Protein AF-A0A834DQW5-F1 (afdb_monomer)

Foldseek 3Di:
DVVLVCVVVVLVVVCVVVVDLLQLDAAEAEPPVVVVPDPDDPVNSCVVCVVSVHYYYYAYPVVRRCVVVVVVSSVVSVVVVVVVVVVVVVVVVVVVVVVVVVVVVVPDD

pLDDT: mean 84.8, std 9.53, range [52.12, 94.5]

Sequence (109 aa):
MESFAATADFREQILRVKEDENVPFLLVGNKSDLEDKRQVSVEEAKTRADQWNVNYVETSAKTRANVDKVFFDLMREIRARKMEDSKEKNGKKKRKSLAKRIRERCCIL

Solvent-accessible surface area (backbone atoms only — not comparable to full-atom values): 6415 Å² total; per-residue (Å²): 98,68,74,66,59,50,50,56,58,54,49,52,55,50,34,68,75,63,76,40,95,82,60,76,58,72,47,69,47,71,52,60,82,44,61,95,71,61,75,70,55,70,67,60,54,42,52,52,18,58,77,65,74,33,56,65,46,66,20,16,85,88,78,52,40,51,49,67,53,54,55,52,53,49,51,50,44,48,50,54,51,57,51,50,60,50,51,52,55,50,53,54,51,52,52,52,53,52,56,49,56,52,58,71,62,71,74,81,126

Secondary structure (DSSP, 8-state):
-HHHHHHHHHHHHHHHHHT-TT---EEEEE-TT-GGG--S-HHHHHHHHHHTT-EEEEEBTTTTBTHHHHHHHHHHHHHHHHHHHHHHHHHHHHHHHHHHHHHHHTT--

Radius of gyration: 21.9 Å; Cα contacts (8 Å, |Δi|>4): 69; chains: 1; bounding box: 41×25×71 Å

Structure (mmCIF, N/CA/C/O backbone):
data_AF-A0A834DQW5-F1
#
_entry.id   AF-A0A834DQW5-F1
#
loop_
_atom_site.group_PDB
_atom_site.id
_atom_site.type_symbol
_atom_site.label_atom_id
_atom_site.label_alt_id
_atom_site.label_comp_id
_atom_site.label_asym_id
_atom_site.label_entity_id
_atom_site.label_seq_id
_atom_site.pdbx_PDB_ins_code
_atom_site.Cartn_x
_atom_site.Cartn_y
_atom_site.Cartn_z
_atom_site.occupancy
_atom_site.B_iso_or_equiv
_atom_site.auth_seq_id
_atom_site.auth_comp_id
_atom_site.auth_asym_id
_atom_site.auth_atom_id
_atom_site.pdbx_PDB_model_num
ATOM 1 N N . MET A 1 1 ? 2.236 7.667 16.536 1.00 63.53 1 MET A N 1
ATOM 2 C CA . MET A 1 1 ? 2.816 8.255 15.303 1.00 63.53 1 MET A CA 1
ATOM 3 C C . MET A 1 1 ? 4.142 7.591 14.914 1.00 63.53 1 MET A C 1
ATOM 5 O O . MET A 1 1 ? 4.386 7.403 13.728 1.00 63.53 1 MET A O 1
ATOM 9 N N . GLU A 1 2 ? 4.965 7.175 15.886 1.00 81.94 2 GLU A N 1
ATOM 10 C CA . GLU A 1 2 ? 6.294 6.569 15.667 1.00 81.94 2 GLU A CA 1
ATOM 11 C C . GLU A 1 2 ? 6.309 5.405 14.664 1.00 81.94 2 GLU A C 1
ATOM 13 O O . GLU A 1 2 ? 7.158 5.371 13.778 1.00 81.94 2 GLU A O 1
ATOM 18 N N . SER A 1 3 ? 5.331 4.494 14.723 1.00 86.25 3 SER A N 1
ATOM 19 C CA . SER A 1 3 ? 5.259 3.359 13.791 1.00 86.25 3 SER A CA 1
ATOM 20 C C . SER A 1 3 ? 5.043 3.776 12.337 1.00 86.25 3 SER A C 1
ATOM 22 O O . SER A 1 3 ? 5.538 3.112 11.432 1.00 86.25 3 SER A O 1
ATOM 24 N N . PHE A 1 4 ? 4.312 4.867 12.097 1.00 88.75 4 PHE A N 1
ATOM 25 C CA . PHE A 1 4 ? 4.095 5.388 10.752 1.00 88.75 4 PHE A CA 1
ATOM 26 C C . PHE A 1 4 ? 5.347 6.098 10.237 1.00 88.75 4 PHE A C 1
ATOM 28 O O . PHE A 1 4 ? 5.705 5.908 9.081 1.00 88.75 4 PHE A O 1
ATOM 35 N N . ALA A 1 5 ? 6.063 6.848 11.079 1.00 89.19 5 ALA A N 1
ATOM 36 C CA . ALA A 1 5 ? 7.355 7.435 10.712 1.00 89.19 5 ALA A CA 1
ATOM 37 C C . ALA A 1 5 ? 8.388 6.357 10.332 1.00 89.19 5 ALA A C 1
ATOM 39 O O . ALA A 1 5 ? 8.983 6.448 9.261 1.00 89.19 5 ALA A O 1
ATOM 40 N N . ALA A 1 6 ? 8.479 5.279 11.117 1.00 91.19 6 ALA A N 1
ATOM 41 C CA . ALA A 1 6 ? 9.399 4.166 10.870 1.00 91.19 6 ALA A CA 1
ATOM 42 C C . ALA A 1 6 ? 9.189 3.456 9.516 1.00 91.19 6 ALA A C 1
ATOM 44 O O . ALA A 1 6 ? 10.099 2.807 9.004 1.00 91.19 6 ALA A O 1
ATOM 45 N N . THR A 1 7 ? 8.005 3.571 8.891 1.00 91.62 7 THR A N 1
ATOM 46 C CA . THR A 1 7 ? 7.774 2.988 7.552 1.00 91.62 7 THR A CA 1
ATOM 47 C C . THR A 1 7 ? 8.698 3.567 6.479 1.00 91.62 7 THR A C 1
ATOM 49 O O . THR A 1 7 ? 9.015 2.861 5.521 1.00 91.62 7 THR A O 1
ATOM 52 N N . ALA A 1 8 ? 9.159 4.811 6.644 1.00 90.12 8 ALA A N 1
ATOM 53 C CA . ALA A 1 8 ? 10.120 5.429 5.736 1.00 90.12 8 ALA A CA 1
ATOM 54 C C . ALA A 1 8 ? 11.492 4.742 5.818 1.00 90.12 8 ALA A C 1
ATOM 56 O O . ALA A 1 8 ? 12.052 4.386 4.782 1.00 90.12 8 ALA A O 1
ATOM 57 N N . ASP A 1 9 ? 11.972 4.461 7.033 1.00 91.81 9 ASP A N 1
ATOM 58 C CA . ASP A 1 9 ? 13.244 3.765 7.256 1.00 91.81 9 ASP A CA 1
ATOM 59 C C . ASP A 1 9 ? 13.210 2.347 6.672 1.00 91.81 9 ASP A C 1
ATOM 61 O O . ASP A 1 9 ? 14.130 1.924 5.970 1.00 91.81 9 ASP A O 1
ATOM 65 N N . PHE A 1 10 ? 12.105 1.619 6.887 1.00 90.88 10 PHE A N 1
ATOM 66 C CA . PHE A 1 10 ? 11.929 0.287 6.302 1.00 90.88 10 PHE A CA 1
ATOM 67 C C . PHE A 1 10 ? 11.939 0.324 4.772 1.00 90.88 10 PHE A C 1
ATOM 69 O O . PHE A 1 10 ? 12.555 -0.535 4.138 1.00 90.88 10 PHE A O 1
ATOM 76 N N . ARG A 1 11 ? 11.273 1.314 4.165 1.00 88.38 11 ARG A N 1
ATOM 77 C CA . ARG A 1 11 ? 11.282 1.495 2.710 1.00 88.38 11 ARG A CA 1
ATOM 78 C C . ARG A 1 11 ? 12.704 1.735 2.209 1.00 88.38 11 ARG A C 1
ATOM 80 O O . ARG A 1 11 ? 13.122 1.055 1.278 1.00 88.38 11 ARG A O 1
ATOM 87 N N . GLU A 1 12 ? 13.449 2.648 2.827 1.00 88.81 12 GLU A N 1
ATOM 88 C CA . GLU A 1 12 ? 14.822 2.959 2.419 1.00 88.81 12 GLU A CA 1
ATOM 89 C C . GLU A 1 12 ? 15.731 1.725 2.494 1.00 88.81 12 GLU A C 1
ATOM 91 O O . GLU A 1 12 ? 16.441 1.410 1.537 1.00 88.81 12 GLU A O 1
ATOM 96 N N . GLN A 1 13 ? 15.646 0.957 3.584 1.00 89.00 13 GLN A N 1
ATOM 97 C CA . GLN A 1 13 ? 16.397 -0.289 3.735 1.00 89.00 13 GLN A CA 1
ATOM 98 C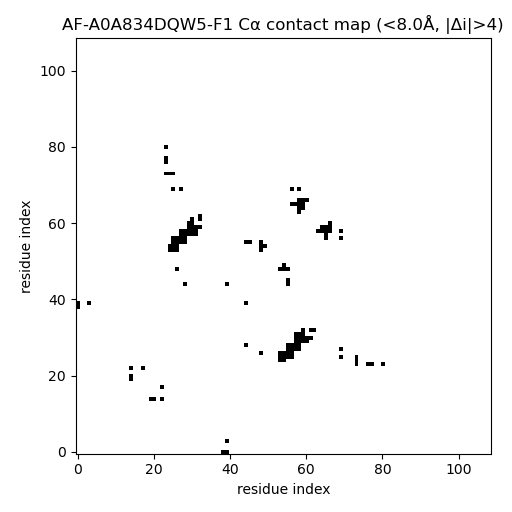 C . GLN A 1 13 ? 16.061 -1.310 2.641 1.00 89.00 13 GLN A C 1
ATOM 100 O O . GLN A 1 13 ? 16.965 -1.932 2.079 1.00 89.00 13 GLN A O 1
ATOM 105 N N . ILE A 1 14 ? 14.778 -1.475 2.309 1.00 89.12 14 ILE A N 1
ATOM 106 C CA . ILE A 1 14 ? 14.340 -2.406 1.261 1.00 89.12 14 ILE A CA 1
ATOM 107 C C . ILE A 1 14 ? 14.868 -1.968 -0.106 1.00 89.12 14 ILE A C 1
ATOM 109 O O . ILE A 1 14 ? 15.416 -2.799 -0.833 1.00 89.12 14 ILE A O 1
ATOM 113 N N . LEU A 1 15 ? 14.735 -0.683 -0.445 1.00 87.25 15 LEU A N 1
ATOM 114 C CA . LEU A 1 15 ? 15.207 -0.128 -1.715 1.00 87.25 15 LEU A CA 1
ATOM 115 C C . LEU A 1 15 ? 16.725 -0.270 -1.858 1.00 87.25 15 LEU A C 1
ATOM 117 O O . LEU A 1 15 ? 17.209 -0.704 -2.903 1.00 87.25 15 LEU A O 1
ATOM 121 N N . ARG A 1 16 ? 17.472 -0.003 -0.780 1.00 86.94 16 ARG A N 1
ATOM 122 C CA . ARG A 1 16 ? 18.933 -0.136 -0.748 1.00 86.94 16 ARG A CA 1
ATOM 123 C C . ARG A 1 16 ? 19.403 -1.567 -1.002 1.00 86.94 16 ARG A C 1
ATOM 125 O O . ARG A 1 16 ? 20.403 -1.762 -1.678 1.00 86.94 16 ARG A O 1
ATOM 132 N N . VAL A 1 17 ? 18.703 -2.563 -0.456 1.00 89.06 17 VAL A N 1
ATOM 133 C CA . VAL A 1 17 ? 19.067 -3.983 -0.619 1.00 89.06 17 VAL A CA 1
ATOM 134 C C . VAL A 1 17 ? 18.622 -4.536 -1.974 1.00 89.06 17 VAL A C 1
ATOM 136 O O . VAL A 1 17 ? 19.288 -5.403 -2.534 1.00 89.06 17 VAL A O 1
ATOM 139 N N . LYS A 1 18 ? 17.478 -4.081 -2.491 1.00 82.25 18 LYS A N 1
ATOM 140 C CA . LYS A 1 18 ? 16.931 -4.543 -3.774 1.00 82.25 18 LYS A CA 1
ATOM 141 C C . LYS A 1 18 ? 17.571 -3.871 -4.988 1.00 82.25 18 LYS A C 1
ATOM 143 O O . LYS A 1 18 ? 17.415 -4.420 -6.075 1.00 82.25 18 LYS A O 1
ATOM 148 N N . GLU A 1 19 ? 18.236 -2.728 -4.800 1.00 79.81 19 GLU A N 1
ATOM 149 C CA . GLU A 1 19 ? 18.802 -1.883 -5.866 1.00 79.81 19 GLU A CA 1
ATOM 150 C C . GLU A 1 19 ? 17.773 -1.556 -6.965 1.00 79.81 19 GLU A C 1
ATOM 152 O O . GLU A 1 19 ? 18.092 -1.467 -8.149 1.00 79.81 19 GLU A O 1
ATOM 157 N N . ASP A 1 20 ? 16.504 -1.425 -6.574 1.00 76.88 20 ASP A N 1
ATOM 158 C CA . ASP A 1 20 ? 15.384 -1.255 -7.491 1.00 76.88 20 ASP A CA 1
ATOM 159 C C . ASP A 1 20 ? 14.297 -0.403 -6.838 1.00 76.88 20 ASP A C 1
ATOM 161 O O . ASP A 1 20 ? 13.838 -0.713 -5.740 1.00 76.88 20 ASP A O 1
ATOM 165 N N . GLU A 1 21 ? 13.878 0.660 -7.521 1.00 71.06 21 GLU A N 1
ATOM 166 C CA . GLU A 1 21 ? 12.859 1.595 -7.035 1.00 71.06 21 GLU A CA 1
ATOM 167 C C . GLU A 1 21 ? 11.418 1.087 -7.220 1.00 71.06 21 GLU A C 1
ATOM 169 O O . GLU A 1 21 ? 10.503 1.565 -6.556 1.00 71.06 21 GLU A O 1
ATOM 174 N N . ASN A 1 22 ? 11.209 0.065 -8.057 1.00 74.00 22 ASN A N 1
ATOM 175 C CA . ASN A 1 22 ? 9.910 -0.533 -8.385 1.00 74.00 22 ASN A CA 1
ATOM 176 C C . ASN A 1 22 ? 9.684 -1.874 -7.672 1.00 74.00 22 ASN A C 1
ATOM 178 O O . ASN A 1 22 ? 9.140 -2.832 -8.241 1.00 74.00 22 ASN A O 1
ATOM 182 N N . VAL A 1 23 ? 10.153 -2.013 -6.431 1.00 84.19 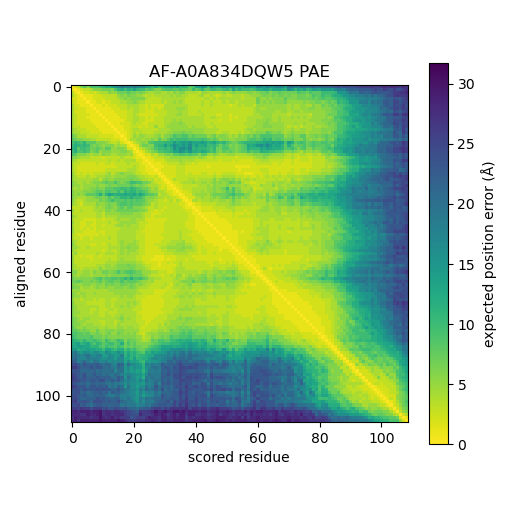23 VAL A N 1
ATOM 183 C CA . VAL A 1 23 ? 9.844 -3.188 -5.599 1.00 84.19 23 VAL A CA 1
ATOM 184 C C . VAL A 1 23 ? 8.339 -3.239 -5.340 1.00 84.19 23 VAL A C 1
ATOM 186 O O . VAL A 1 23 ? 7.794 -2.228 -4.908 1.00 84.19 23 VAL A O 1
ATOM 189 N N . PRO A 1 24 ? 7.672 -4.394 -5.560 1.00 86.69 24 PRO A N 1
ATOM 190 C CA . PRO A 1 24 ? 6.276 -4.558 -5.183 1.00 86.69 24 PRO A CA 1
ATOM 191 C C . PRO A 1 24 ? 6.106 -4.225 -3.704 1.00 86.69 24 PRO A C 1
ATOM 193 O O . PRO A 1 24 ? 6.698 -4.894 -2.847 1.00 86.69 24 PRO A O 1
ATOM 196 N N . PHE A 1 25 ? 5.363 -3.167 -3.415 1.00 90.56 25 PHE A N 1
ATOM 197 C CA . PHE A 1 25 ? 5.308 -2.563 -2.093 1.00 90.56 25 PHE A CA 1
ATOM 198 C C . PHE A 1 25 ? 3.901 -2.040 -1.840 1.00 90.56 25 PHE A C 1
ATOM 200 O O . PHE A 1 25 ? 3.300 -1.373 -2.676 1.00 90.56 25 PHE A O 1
ATOM 207 N N . LEU A 1 26 ? 3.380 -2.335 -0.653 1.00 92.19 26 LEU A N 1
ATOM 208 C CA . LEU A 1 26 ? 2.032 -1.964 -0.251 1.00 92.19 26 LEU A CA 1
ATOM 209 C C . LEU A 1 26 ? 2.081 -1.344 1.141 1.00 92.19 26 LEU A C 1
ATOM 211 O O . LEU A 1 26 ? 2.586 -1.966 2.077 1.00 92.19 26 LEU A O 1
ATOM 215 N N . LEU A 1 27 ? 1.542 -0.134 1.288 1.00 93.38 27 LEU A N 1
ATOM 216 C CA . LEU A 1 27 ? 1.436 0.502 2.594 1.00 93.38 27 LEU A CA 1
ATOM 217 C C . LEU A 1 27 ? 0.154 0.025 3.279 1.00 93.38 27 LEU A C 1
ATOM 219 O O . LEU A 1 27 ? -0.947 0.227 2.771 1.00 93.38 27 LEU A O 1
ATOM 223 N N . VAL A 1 28 ? 0.288 -0.609 4.442 1.00 94.31 28 VAL A N 1
ATOM 224 C CA . VAL A 1 28 ? -0.853 -1.195 5.154 1.00 94.31 28 VAL A CA 1
ATOM 225 C C . VAL A 1 28 ? -1.066 -0.507 6.498 1.00 94.31 28 VAL A C 1
ATOM 227 O O . VAL A 1 28 ? -0.225 -0.588 7.393 1.00 94.31 28 VAL A O 1
ATOM 230 N N . GLY A 1 29 ? -2.218 0.144 6.657 1.00 92.69 29 GLY A N 1
ATOM 231 C CA . GLY A 1 29 ? -2.679 0.684 7.934 1.00 92.69 29 GLY A CA 1
ATOM 232 C C . GLY A 1 29 ? -3.385 -0.397 8.745 1.00 92.69 29 GLY A C 1
ATOM 233 O O . GLY A 1 29 ? -4.569 -0.637 8.543 1.00 92.69 29 GLY A O 1
ATOM 234 N N . ASN A 1 30 ? -2.672 -1.096 9.627 1.00 91.75 30 ASN A N 1
ATOM 235 C CA . ASN A 1 30 ? -3.282 -2.131 10.470 1.00 91.75 30 ASN A CA 1
ATOM 236 C C . ASN A 1 30 ? -4.045 -1.523 11.667 1.00 91.75 30 ASN A C 1
ATOM 238 O O . ASN A 1 30 ? -3.723 -0.425 12.117 1.00 91.75 30 ASN A O 1
ATOM 242 N N . LYS A 1 31 ? -4.970 -2.302 12.244 1.00 89.62 31 LYS A N 1
ATOM 243 C CA . LYS A 1 31 ? -5.849 -1.953 13.378 1.00 89.62 31 LYS A CA 1
ATOM 244 C C . LYS A 1 31 ? -6.917 -0.914 13.035 1.00 89.62 31 LYS A C 1
ATOM 246 O O . LYS A 1 31 ? -7.240 -0.064 13.863 1.00 89.62 31 LYS A O 1
ATOM 251 N N . SER A 1 32 ? -7.499 -1.003 11.840 1.00 88.62 32 SER A N 1
ATOM 252 C CA . SER A 1 32 ? -8.609 -0.130 11.432 1.00 88.62 32 SER A CA 1
ATOM 253 C C . SER A 1 32 ? -9.856 -0.255 12.324 1.00 88.62 32 SER A C 1
ATOM 255 O O . SER A 1 32 ? -10.737 0.587 12.262 1.00 88.62 32 SER A O 1
ATOM 257 N N . ASP A 1 33 ? -9.939 -1.289 13.169 1.00 89.12 33 ASP A N 1
ATOM 258 C CA . ASP A 1 33 ? -10.986 -1.454 14.184 1.00 89.12 33 ASP A CA 1
ATOM 259 C C . ASP A 1 33 ? -10.870 -0.480 15.369 1.00 89.12 33 ASP A C 1
ATOM 261 O O . ASP A 1 33 ? -11.827 -0.330 16.122 1.00 89.12 33 ASP A O 1
ATOM 265 N N . LEU A 1 34 ? -9.718 0.172 15.553 1.00 89.44 34 LEU A N 1
ATOM 266 C CA . LEU A 1 34 ? -9.470 1.129 16.634 1.00 89.44 34 LEU A CA 1
ATOM 267 C C . LEU A 1 34 ? -9.546 2.574 16.131 1.00 89.44 34 LEU A C 1
ATOM 269 O O . LEU A 1 34 ? -8.616 3.358 16.335 1.00 89.44 34 LEU A O 1
ATOM 273 N N . GLU A 1 35 ? -10.650 2.928 15.480 1.00 85.00 35 GLU A N 1
ATOM 274 C CA . GLU A 1 35 ? -10.843 4.270 14.923 1.00 85.00 35 GLU A CA 1
ATOM 275 C C . GLU A 1 35 ? -10.826 5.359 16.007 1.00 85.00 35 GLU A C 1
ATOM 277 O O . GLU A 1 35 ? -10.182 6.391 15.830 1.00 85.00 35 GLU A O 1
ATOM 282 N N . ASP A 1 36 ? -11.380 5.079 17.189 1.00 86.25 36 ASP A N 1
ATOM 283 C CA . ASP A 1 36 ? -11.366 6.001 18.336 1.00 86.25 36 ASP A CA 1
ATOM 284 C C . ASP A 1 36 ? -9.953 6.311 18.861 1.00 86.25 36 ASP A C 1
ATOM 286 O O . ASP A 1 36 ? -9.739 7.293 19.569 1.00 86.25 36 ASP A O 1
ATOM 290 N N . LYS A 1 37 ? -8.966 5.460 18.544 1.00 88.81 37 LYS A N 1
ATOM 291 C CA . LYS A 1 37 ? -7.553 5.627 18.9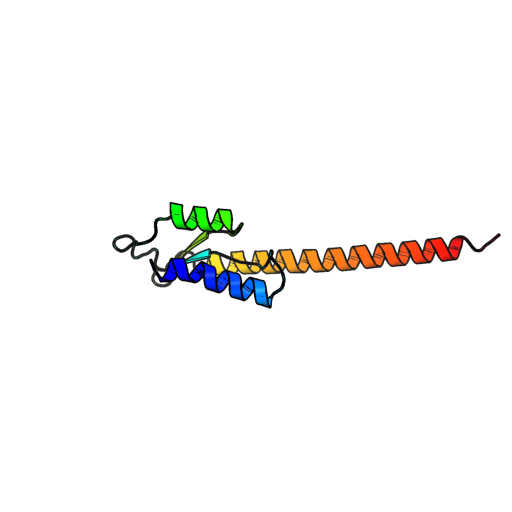34 1.00 88.81 37 LYS A CA 1
ATOM 292 C C . LYS A 1 37 ? -6.661 5.949 17.736 1.00 88.81 37 LYS A C 1
ATOM 294 O O . LYS A 1 37 ? -5.437 5.792 17.819 1.00 88.81 37 LYS A O 1
ATOM 299 N N . ARG A 1 38 ? -7.252 6.370 16.617 1.00 89.06 38 ARG A N 1
ATOM 300 C CA . ARG A 1 38 ? -6.530 6.713 15.394 1.00 89.06 38 ARG A CA 1
ATOM 301 C C . ARG A 1 38 ? -5.575 7.877 15.668 1.00 89.06 38 ARG A C 1
ATOM 303 O O . ARG A 1 38 ? -5.986 8.969 16.036 1.00 89.06 38 ARG A O 1
ATOM 310 N N . GLN A 1 39 ? -4.282 7.630 15.464 1.00 89.31 39 GLN A N 1
ATOM 311 C CA . GLN A 1 39 ? -3.231 8.655 15.555 1.00 89.31 39 GLN A CA 1
ATOM 312 C C . GLN A 1 39 ? -2.715 9.115 14.189 1.00 89.31 39 GLN A C 1
ATOM 314 O O . GLN A 1 39 ? -1.900 10.027 14.124 1.00 89.31 39 GLN A O 1
ATOM 319 N N . VAL A 1 40 ? -3.124 8.439 13.114 1.00 89.06 40 VAL A N 1
ATOM 320 C CA . VAL A 1 40 ? -2.704 8.739 11.744 1.00 89.06 40 VAL A CA 1
ATOM 321 C C . VAL A 1 40 ? -3.957 8.834 10.892 1.00 89.06 40 VAL A C 1
ATOM 323 O O . VAL A 1 40 ? -4.734 7.877 10.799 1.00 89.06 40 VAL A O 1
ATOM 326 N N . SER A 1 41 ? -4.163 10.004 10.300 1.00 90.88 41 SER A N 1
ATOM 327 C CA . SER A 1 41 ? -5.285 10.254 9.404 1.00 90.88 41 SER A CA 1
ATOM 328 C C . SER A 1 41 ? -5.119 9.461 8.111 1.00 90.88 41 SER A C 1
ATOM 330 O O . SER A 1 41 ? -4.008 9.305 7.599 1.00 90.88 41 SER A O 1
ATOM 332 N N . VAL A 1 42 ? -6.237 8.999 7.550 1.00 90.88 42 VAL A N 1
ATOM 333 C CA . VAL A 1 42 ? -6.254 8.289 6.260 1.00 90.88 42 VAL A CA 1
ATOM 334 C C . VAL A 1 42 ? -5.618 9.145 5.165 1.00 90.88 42 VAL A C 1
ATOM 336 O O . VAL A 1 42 ? -4.868 8.637 4.340 1.00 90.88 42 VAL A O 1
ATOM 339 N N . GLU A 1 43 ? -5.872 10.454 5.187 1.00 92.25 43 GLU A N 1
ATOM 340 C CA . GLU A 1 43 ? -5.331 11.416 4.224 1.00 92.25 43 GLU A CA 1
ATOM 341 C C . GLU A 1 43 ? -3.801 11.493 4.267 1.00 92.25 43 GLU A C 1
ATOM 343 O O . GLU A 1 43 ? -3.158 11.486 3.219 1.00 92.25 43 GLU A O 1
ATOM 348 N N . GLU A 1 44 ? -3.204 11.500 5.463 1.00 92.12 44 GLU A N 1
ATOM 349 C CA . GLU A 1 44 ? -1.747 11.528 5.637 1.00 92.12 44 GLU A CA 1
ATOM 350 C C . GLU A 1 44 ? -1.116 10.225 5.129 1.00 92.12 44 GLU A C 1
ATOM 352 O O . GLU A 1 44 ? -0.137 10.242 4.377 1.00 92.12 44 GLU A O 1
ATOM 357 N N . ALA A 1 45 ? -1.718 9.086 5.482 1.00 91.44 45 ALA A N 1
ATOM 358 C CA . ALA A 1 45 ? -1.263 7.778 5.027 1.00 91.44 45 ALA A CA 1
ATOM 359 C C . ALA A 1 45 ? -1.378 7.618 3.506 1.00 91.44 45 ALA A C 1
ATOM 361 O O . ALA A 1 45 ? -0.454 7.111 2.866 1.00 91.44 45 ALA A O 1
ATOM 362 N N . LYS A 1 46 ? -2.478 8.099 2.922 1.00 92.81 46 LYS A N 1
ATOM 363 C CA . LYS A 1 46 ? -2.715 8.070 1.480 1.00 92.81 46 LYS A CA 1
ATOM 364 C C . LYS A 1 46 ? -1.754 8.990 0.734 1.00 92.81 46 LYS A C 1
ATOM 366 O O . LYS A 1 46 ? -1.100 8.532 -0.191 1.00 92.81 46 LYS A O 1
ATOM 371 N N . THR A 1 47 ? -1.568 10.221 1.210 1.00 94.31 47 THR A N 1
ATOM 372 C CA . THR A 1 47 ? -0.595 11.166 0.639 1.00 94.31 47 THR A CA 1
ATOM 373 C C . THR A 1 47 ? 0.809 10.569 0.622 1.00 94.31 47 THR A C 1
ATOM 375 O O . THR A 1 47 ? 1.523 10.679 -0.372 1.00 94.31 47 THR A O 1
ATOM 378 N N . ARG A 1 48 ? 1.211 9.888 1.703 1.00 91.12 48 ARG A N 1
ATOM 379 C CA . ARG A 1 48 ? 2.503 9.198 1.748 1.00 91.12 48 ARG A CA 1
ATOM 380 C C . ARG A 1 48 ? 2.575 8.044 0.752 1.00 91.12 48 ARG A C 1
ATOM 382 O O . ARG A 1 48 ? 3.598 7.887 0.099 1.00 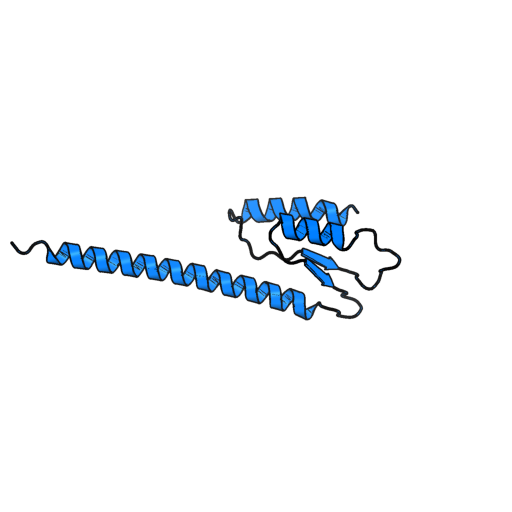91.12 48 ARG A O 1
ATOM 389 N N . ALA A 1 49 ? 1.513 7.256 0.618 1.00 92.56 49 ALA A N 1
ATOM 390 C CA . ALA A 1 49 ? 1.447 6.179 -0.364 1.00 92.56 49 ALA A CA 1
ATOM 391 C C . ALA A 1 49 ? 1.539 6.704 -1.809 1.00 92.56 49 ALA A C 1
ATOM 393 O O . ALA A 1 49 ? 2.289 6.148 -2.607 1.00 92.56 49 ALA A O 1
ATOM 394 N N . ASP A 1 50 ? 0.878 7.825 -2.107 1.00 92.25 50 ASP A N 1
ATOM 395 C CA . ASP A 1 50 ? 0.938 8.502 -3.406 1.00 92.25 50 ASP A CA 1
ATOM 396 C C . ASP A 1 50 ? 2.351 9.038 -3.705 1.00 92.25 50 ASP A C 1
ATOM 398 O O . ASP A 1 50 ? 2.884 8.791 -4.784 1.00 92.25 50 ASP A O 1
ATOM 402 N N . GLN A 1 51 ? 3.020 9.681 -2.734 1.00 91.25 51 GLN A N 1
ATOM 403 C CA . GLN A 1 51 ? 4.434 10.100 -2.860 1.00 91.25 51 GLN A CA 1
ATOM 404 C C . GLN A 1 51 ? 5.366 8.927 -3.171 1.00 91.25 51 GLN A C 1
ATOM 406 O O . GLN A 1 51 ? 6.406 9.062 -3.813 1.00 91.25 51 GLN A O 1
ATOM 411 N N . TRP A 1 52 ? 5.000 7.765 -2.657 1.00 89.25 52 TRP A N 1
ATOM 412 C CA . TRP A 1 52 ? 5.735 6.525 -2.769 1.00 89.25 52 TRP A CA 1
ATOM 413 C C . TRP A 1 52 ? 5.370 5.706 -3.998 1.00 89.25 52 TRP A C 1
ATOM 415 O O . TRP A 1 52 ? 6.069 4.724 -4.262 1.00 89.25 52 TRP A O 1
ATOM 425 N N . ASN A 1 53 ? 4.327 6.128 -4.717 1.00 89.56 53 ASN A N 1
ATOM 426 C CA . ASN A 1 53 ? 3.695 5.447 -5.835 1.00 89.56 53 ASN A CA 1
ATOM 427 C C . ASN A 1 53 ? 3.275 4.003 -5.498 1.00 89.56 53 ASN A C 1
ATOM 429 O O . ASN A 1 53 ? 3.457 3.083 -6.294 1.00 89.56 53 ASN A O 1
ATOM 433 N N . VAL A 1 54 ? 2.746 3.804 -4.288 1.00 91.25 54 VAL A N 1
ATOM 434 C CA . VAL A 1 54 ? 2.280 2.509 -3.767 1.00 91.25 54 VAL A CA 1
ATOM 435 C C . VAL A 1 54 ? 0.823 2.603 -3.339 1.00 91.25 54 VAL A C 1
ATOM 437 O O . VAL A 1 54 ? 0.332 3.667 -2.974 1.00 91.25 54 VAL A O 1
ATOM 440 N N . ASN A 1 55 ? 0.120 1.474 -3.326 1.00 91.50 55 ASN A N 1
ATOM 441 C CA . ASN A 1 55 ? -1.256 1.454 -2.840 1.00 91.50 55 ASN A CA 1
ATOM 442 C C . ASN A 1 55 ? -1.297 1.478 -1.300 1.00 91.50 55 ASN A C 1
ATOM 444 O O . ASN A 1 55 ? -0.476 0.842 -0.632 1.00 91.50 55 ASN A O 1
ATOM 448 N N . TYR A 1 56 ? -2.289 2.179 -0.743 1.00 94.00 56 TYR A N 1
ATOM 449 C CA . TYR A 1 56 ? -2.604 2.169 0.686 1.00 94.00 56 TYR A CA 1
ATOM 450 C C . TYR A 1 56 ? -3.856 1.340 0.967 1.00 94.00 56 TYR A C 1
ATOM 452 O O . TYR A 1 56 ? -4.872 1.497 0.288 1.00 94.00 56 TYR A O 1
ATOM 460 N N . VAL A 1 57 ? -3.802 0.470 1.977 1.00 93.75 57 VAL A N 1
ATOM 461 C CA . VAL A 1 57 ? -4.956 -0.328 2.411 1.00 93.75 57 VAL A CA 1
ATOM 462 C C . VAL A 1 57 ? -5.030 -0.373 3.931 1.00 93.75 57 VAL A C 1
ATOM 464 O O . VAL A 1 57 ? -4.062 -0.721 4.605 1.00 93.75 57 VAL A O 1
ATOM 467 N N . GLU A 1 58 ? -6.204 -0.085 4.478 1.00 93.50 58 GLU A N 1
ATOM 468 C CA . GLU A 1 58 ? -6.479 -0.286 5.897 1.00 93.50 58 GLU A CA 1
ATOM 469 C C . GLU A 1 58 ? -6.935 -1.716 6.161 1.00 93.50 58 GLU A C 1
ATOM 471 O O . GLU A 1 58 ? -7.790 -2.252 5.453 1.00 93.50 58 GLU A O 1
ATOM 476 N N . THR A 1 59 ? -6.357 -2.341 7.181 1.00 94.50 59 THR A N 1
ATOM 477 C CA . THR A 1 59 ? -6.651 -3.720 7.568 1.00 94.50 59 THR A CA 1
ATOM 478 C C . THR A 1 59 ? -6.942 -3.813 9.054 1.00 94.50 59 THR A C 1
ATOM 480 O O . THR A 1 59 ? -6.430 -3.041 9.867 1.00 94.50 59 THR A O 1
ATOM 483 N N . SER A 1 60 ? -7.731 -4.814 9.428 1.00 92.44 60 SER A N 1
ATOM 484 C CA . SER A 1 60 ? -7.852 -5.228 10.819 1.00 92.44 60 SER A CA 1
ATOM 485 C C . SER A 1 60 ? -7.617 -6.723 10.909 1.00 92.44 60 SER A C 1
ATOM 487 O O . SER A 1 60 ? -8.418 -7.531 10.442 1.00 92.44 60 SER A O 1
ATOM 489 N N . ALA A 1 61 ? -6.516 -7.102 11.557 1.00 88.81 61 ALA A N 1
ATOM 490 C CA . ALA A 1 61 ? -6.251 -8.498 11.888 1.00 88.81 61 ALA A CA 1
ATOM 491 C C . ALA A 1 61 ? -7.318 -9.084 12.833 1.00 88.81 61 ALA A C 1
ATOM 493 O O . ALA A 1 61 ? -7.555 -10.288 12.814 1.00 88.81 61 ALA A O 1
ATOM 494 N N . LYS A 1 62 ? -7.985 -8.237 13.633 1.00 89.19 62 LYS A N 1
ATOM 495 C CA . LYS A 1 62 ? -9.014 -8.648 14.596 1.00 89.19 62 LYS A CA 1
ATOM 496 C C . LYS A 1 62 ? -10.330 -9.011 13.913 1.00 89.19 62 LYS A C 1
ATOM 498 O O . LYS A 1 62 ? -10.927 -10.026 14.253 1.00 89.19 62 LYS A O 1
ATOM 503 N N . THR A 1 63 ? -10.780 -8.197 12.959 1.00 88.12 63 THR A N 1
ATOM 504 C CA . THR A 1 63 ? -12.035 -8.436 12.220 1.00 88.12 63 THR A CA 1
ATOM 505 C C . THR A 1 63 ? -11.813 -9.149 10.887 1.00 88.12 63 THR A C 1
ATOM 507 O O . THR A 1 63 ? -12.766 -9.408 10.159 1.00 88.12 63 THR A O 1
ATOM 510 N N . ARG A 1 64 ? -10.551 -9.457 10.555 1.00 90.44 64 ARG A N 1
ATOM 511 C CA . ARG A 1 64 ? -10.106 -9.974 9.253 1.00 90.44 64 ARG A CA 1
ATOM 512 C C . ARG A 1 64 ? -10.439 -9.037 8.078 1.00 90.44 64 ARG A C 1
ATOM 514 O O . ARG A 1 64 ? -10.349 -9.432 6.916 1.00 90.44 64 ARG A O 1
ATOM 521 N N . ALA A 1 65 ? -10.773 -7.775 8.345 1.00 91.31 65 ALA A N 1
ATOM 522 C CA . ALA A 1 65 ? -11.074 -6.806 7.302 1.00 91.31 65 ALA A CA 1
ATOM 523 C C . ALA A 1 65 ? -9.838 -6.546 6.430 1.00 91.31 65 ALA A C 1
ATOM 525 O O . ALA A 1 65 ? -8.762 -6.223 6.941 1.00 91.31 65 ALA A O 1
ATOM 526 N N . ASN A 1 66 ? -10.005 -6.692 5.112 1.00 90.44 66 ASN A N 1
ATOM 527 C CA . ASN A 1 66 ? -8.995 -6.450 4.074 1.00 90.44 66 ASN A CA 1
ATOM 528 C C . ASN A 1 66 ? -7.683 -7.246 4.202 1.00 90.44 66 ASN A C 1
ATOM 530 O O . ASN A 1 66 ? -6.758 -7.004 3.428 1.00 90.44 66 ASN A O 1
ATOM 534 N N . VAL A 1 67 ? -7.597 -8.220 5.113 1.00 92.81 67 VAL A N 1
ATOM 535 C CA . VAL A 1 67 ? -6.392 -9.043 5.300 1.00 92.81 67 VAL A CA 1
ATOM 536 C C . VAL A 1 67 ? -6.111 -9.852 4.038 1.00 92.81 67 VAL A C 1
ATOM 538 O O . VAL A 1 67 ? -5.026 -9.766 3.477 1.00 92.81 67 VAL A O 1
ATOM 541 N N . ASP A 1 68 ? -7.104 -10.577 3.524 1.00 92.75 68 ASP A N 1
ATOM 542 C CA . ASP A 1 68 ? -6.932 -11.351 2.294 1.00 92.75 68 ASP A CA 1
ATOM 543 C C . ASP A 1 68 ? -6.602 -10.421 1.104 1.00 92.75 68 ASP A C 1
ATOM 545 O O . ASP A 1 68 ? -5.696 -10.697 0.315 1.00 92.75 68 ASP A O 1
ATOM 549 N N . LYS A 1 69 ? -7.260 -9.253 1.031 1.00 90.88 69 LYS A N 1
ATOM 550 C CA . LYS A 1 69 ? -7.059 -8.255 -0.030 1.00 90.88 69 LYS A CA 1
ATOM 551 C C . LYS A 1 69 ? -5.604 -7.789 -0.128 1.00 90.88 69 LYS A C 1
ATOM 553 O O . LYS A 1 69 ? -5.071 -7.765 -1.234 1.00 90.88 69 LYS A O 1
ATOM 558 N N . VAL A 1 70 ? -4.950 -7.460 0.991 1.00 94.12 70 VAL A N 1
ATOM 559 C CA . VAL A 1 70 ? -3.557 -6.973 0.957 1.00 94.12 70 VAL A CA 1
ATOM 560 C C . VAL A 1 70 ? -2.583 -8.023 0.431 1.00 94.12 70 VAL A C 1
ATOM 562 O O . VAL A 1 70 ? -1.702 -7.698 -0.365 1.00 94.12 70 VAL A O 1
ATOM 565 N N . PHE A 1 71 ? -2.771 -9.294 0.797 1.00 92.62 71 PHE A N 1
ATOM 566 C CA . PHE A 1 71 ? -1.924 -10.374 0.296 1.00 92.62 71 PHE A CA 1
ATOM 567 C C . PHE A 1 71 ? -2.168 -10.644 -1.190 1.00 92.62 71 PHE A C 1
ATOM 569 O O . PHE A 1 71 ? -1.208 -10.798 -1.947 1.00 92.62 71 PHE A O 1
ATOM 576 N N . PHE A 1 72 ? -3.428 -10.671 -1.636 1.00 93.88 72 PHE A N 1
ATOM 577 C CA . PHE A 1 72 ? -3.749 -10.865 -3.052 1.00 93.88 72 PHE A CA 1
ATOM 578 C C . PHE A 1 72 ? -3.256 -9.714 -3.934 1.00 93.88 72 PHE A C 1
ATOM 580 O O . PHE A 1 72 ? -2.704 -9.975 -5.005 1.00 93.88 72 PHE A O 1
ATOM 587 N N . ASP A 1 73 ? -3.407 -8.464 -3.489 1.00 91.25 73 ASP A N 1
ATOM 588 C CA . ASP A 1 73 ? -2.929 -7.291 -4.225 1.00 91.25 73 ASP A CA 1
ATOM 589 C C . ASP A 1 73 ? -1.397 -7.322 -4.370 1.00 91.25 73 ASP A C 1
ATOM 591 O O . ASP A 1 73 ? -0.888 -7.201 -5.487 1.00 91.25 73 ASP A O 1
ATOM 595 N N . LEU A 1 74 ? -0.666 -7.617 -3.287 1.00 91.25 74 LEU A N 1
ATOM 596 C CA . LEU A 1 74 ? 0.793 -7.745 -3.330 1.00 91.25 74 LEU A CA 1
ATOM 597 C C . LEU A 1 74 ? 1.248 -8.904 -4.234 1.00 91.25 74 LEU A C 1
ATOM 599 O O . LEU A 1 74 ? 2.163 -8.753 -5.044 1.00 91.25 74 LEU A O 1
ATOM 603 N N . MET A 1 75 ? 0.595 -10.068 -4.148 1.00 91.38 75 MET A N 1
ATOM 604 C CA . MET A 1 75 ? 0.903 -11.205 -5.023 1.00 91.38 75 MET A CA 1
ATOM 605 C C . MET A 1 75 ? 0.664 -10.879 -6.501 1.00 91.38 75 MET A C 1
ATOM 607 O O . MET A 1 75 ? 1.445 -11.303 -7.360 1.00 91.38 75 MET A O 1
ATOM 611 N N . ARG A 1 76 ? -0.396 -10.124 -6.813 1.00 90.31 76 ARG A N 1
ATOM 612 C CA . ARG A 1 76 ? -0.690 -9.681 -8.180 1.00 90.31 76 ARG A CA 1
ATOM 613 C C . ARG A 1 76 ? 0.411 -8.765 -8.708 1.00 90.31 76 ARG A C 1
ATOM 615 O O . ARG A 1 76 ? 0.837 -8.951 -9.846 1.00 90.31 76 ARG A O 1
ATOM 622 N N . GLU A 1 77 ? 0.910 -7.855 -7.881 1.00 88.25 77 GLU A N 1
ATOM 623 C CA . GLU A 1 77 ? 1.997 -6.937 -8.231 1.00 88.25 77 GLU A CA 1
ATOM 624 C C . GLU A 1 77 ? 3.321 -7.681 -8.475 1.00 88.25 77 GLU A C 1
ATOM 626 O O . GLU A 1 77 ? 3.961 -7.511 -9.515 1.00 88.25 77 GLU A O 1
ATOM 631 N N . ILE A 1 78 ? 3.666 -8.636 -7.601 1.00 88.56 78 ILE A N 1
ATOM 632 C CA . ILE A 1 78 ? 4.823 -9.526 -7.794 1.00 88.56 78 ILE A CA 1
ATOM 633 C C . ILE A 1 78 ? 4.697 -10.321 -9.103 1.00 88.56 78 ILE A C 1
ATOM 635 O O . ILE A 1 78 ? 5.674 -10.474 -9.844 1.00 88.56 78 ILE A O 1
ATOM 639 N N . ARG A 1 79 ? 3.505 -10.854 -9.404 1.00 89.19 79 ARG A N 1
ATOM 640 C CA . ARG A 1 79 ? 3.259 -11.629 -10.629 1.00 89.19 79 ARG A CA 1
ATOM 641 C C . ARG A 1 79 ? 3.381 -10.762 -11.882 1.00 89.19 79 ARG A C 1
ATOM 643 O O . ARG A 1 79 ? 3.995 -11.216 -12.848 1.00 89.19 79 ARG A O 1
ATOM 650 N N . ALA A 1 80 ? 2.812 -9.557 -11.871 1.00 86.75 80 ALA A N 1
ATOM 651 C CA . ALA A 1 80 ? 2.891 -8.615 -12.985 1.00 86.75 80 ALA A CA 1
ATOM 652 C C . ALA A 1 80 ? 4.353 -8.287 -13.310 1.00 86.75 80 ALA A C 1
ATOM 654 O O . ALA A 1 80 ? 4.792 -8.471 -14.447 1.00 86.75 80 ALA A O 1
ATOM 655 N N . ARG A 1 81 ? 5.141 -7.967 -12.280 1.00 83.44 81 ARG A N 1
ATOM 656 C CA . ARG A 1 81 ? 6.563 -7.662 -12.431 1.00 83.44 81 ARG A CA 1
ATOM 657 C C . ARG A 1 81 ? 7.380 -8.842 -12.969 1.00 83.44 81 ARG A C 1
ATOM 659 O O . ARG A 1 81 ? 8.135 -8.688 -13.926 1.00 83.44 81 ARG A O 1
ATOM 666 N N . LYS A 1 82 ? 7.169 -10.057 -12.443 1.00 83.75 82 LYS A N 1
ATOM 667 C CA . LYS A 1 82 ? 7.826 -11.274 -12.969 1.00 83.75 82 LYS A CA 1
ATOM 668 C C . LYS A 1 82 ? 7.524 -11.517 -14.454 1.00 83.75 82 LYS A C 1
ATOM 670 O O . LYS A 1 82 ? 8.377 -12.036 -15.182 1.00 83.75 82 LYS A O 1
ATOM 675 N N . MET A 1 83 ? 6.314 -11.185 -14.912 1.00 82.00 83 MET A N 1
ATOM 676 C CA . MET A 1 83 ? 5.954 -11.291 -16.329 1.00 82.00 83 MET A CA 1
ATOM 677 C 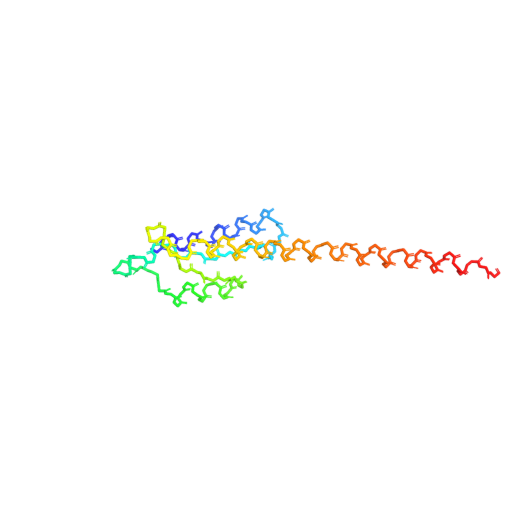C . MET A 1 83 ? 6.663 -10.238 -17.185 1.00 82.00 83 MET A C 1
ATOM 679 O O . MET A 1 83 ? 7.082 -10.558 -18.299 1.00 82.00 83 MET A O 1
ATOM 683 N N . GLU A 1 84 ? 6.823 -9.019 -16.678 1.00 80.00 84 GLU A N 1
ATOM 684 C CA . GLU A 1 84 ? 7.517 -7.928 -17.367 1.00 80.00 84 GLU A CA 1
ATOM 685 C C . GLU A 1 84 ? 9.008 -8.237 -17.566 1.00 80.00 84 GLU A C 1
ATOM 687 O O . GLU A 1 84 ? 9.492 -8.246 -18.703 1.00 80.00 84 GLU A O 1
ATOM 692 N N . ASP A 1 85 ? 9.687 -8.682 -16.503 1.00 76.88 85 ASP A N 1
ATOM 693 C CA . ASP A 1 85 ? 11.080 -9.153 -16.551 1.00 76.88 85 ASP A CA 1
ATOM 694 C C . ASP A 1 85 ? 11.280 -10.277 -17.581 1.00 76.88 85 ASP A C 1
ATOM 696 O O . ASP A 1 85 ? 12.292 -10.357 -18.291 1.00 76.88 85 ASP A O 1
ATOM 700 N N . SER A 1 86 ? 10.297 -11.175 -17.682 1.00 74.00 86 SER A N 1
ATOM 701 C CA . SER A 1 86 ? 10.332 -12.300 -18.618 1.00 74.00 86 SER A CA 1
ATOM 702 C C . SER A 1 86 ? 10.141 -11.848 -20.070 1.00 74.00 86 SER A C 1
ATOM 704 O O . SER A 1 86 ? 10.827 -12.350 -20.967 1.00 74.00 86 SER A O 1
ATOM 706 N N . LYS A 1 87 ? 9.244 -10.884 -20.323 1.00 71.50 87 LYS A N 1
ATOM 707 C CA . LYS A 1 87 ? 9.013 -10.313 -21.660 1.00 71.50 87 LYS A CA 1
ATOM 708 C C . LYS A 1 87 ? 10.235 -9.555 -22.164 1.00 71.50 87 LYS A C 1
ATOM 710 O O . LYS A 1 87 ? 10.632 -9.750 -23.317 1.00 71.50 87 LYS A O 1
ATOM 715 N N . GLU A 1 88 ? 10.876 -8.761 -21.312 1.00 67.12 88 GLU A N 1
ATOM 716 C CA . GLU A 1 88 ? 12.033 -7.967 -21.719 1.00 67.12 88 GLU A CA 1
ATOM 717 C C . GLU A 1 88 ? 13.245 -8.844 -22.081 1.00 67.12 88 GLU A C 1
ATOM 719 O O . GLU A 1 88 ? 13.901 -8.638 -23.112 1.00 67.12 88 GLU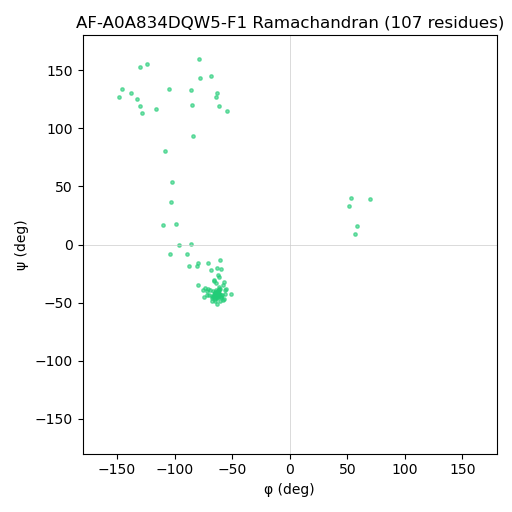 A O 1
ATOM 724 N N . LYS A 1 89 ? 13.489 -9.912 -21.310 1.00 66.94 89 LYS A N 1
ATOM 725 C CA . LYS A 1 89 ? 14.520 -10.914 -21.633 1.00 66.94 89 LYS A CA 1
ATOM 726 C C . LYS A 1 89 ? 14.253 -11.601 -22.976 1.00 66.94 89 LYS A C 1
ATOM 728 O O . LYS A 1 89 ? 15.192 -11.839 -23.743 1.00 66.94 89 LYS A O 1
ATOM 733 N N . ASN A 1 90 ? 12.991 -11.887 -23.295 1.00 67.25 90 ASN A N 1
ATOM 734 C CA . ASN A 1 90 ? 12.620 -12.537 -24.553 1.00 67.25 90 ASN A CA 1
ATOM 735 C C . ASN A 1 90 ? 12.735 -11.591 -25.764 1.00 67.25 90 ASN A C 1
ATOM 737 O O . ASN A 1 90 ? 13.207 -12.000 -26.828 1.00 67.25 90 ASN A O 1
ATOM 741 N N . GLY A 1 91 ? 12.384 -10.311 -25.596 1.00 67.69 91 GLY A N 1
ATOM 742 C CA . GLY A 1 91 ? 12.569 -9.273 -26.616 1.00 67.69 91 GLY A CA 1
ATOM 743 C C . GLY A 1 91 ? 14.045 -9.043 -26.960 1.00 67.69 91 GLY A C 1
ATOM 744 O O . GLY A 1 91 ? 14.418 -9.022 -28.138 1.00 67.69 91 GLY A O 1
ATOM 745 N N . LYS A 1 92 ? 14.915 -8.976 -25.941 1.00 70.00 92 LYS A N 1
ATOM 746 C CA . LYS A 1 92 ? 16.375 -8.860 -26.113 1.00 70.00 92 LYS A CA 1
ATOM 747 C C . LYS A 1 92 ? 16.968 -10.085 -26.833 1.00 70.00 92 LYS A C 1
ATOM 749 O O . LYS A 1 92 ? 17.798 -9.914 -27.728 1.00 70.00 92 LYS A O 1
ATOM 754 N N . LYS A 1 93 ? 16.511 -11.310 -26.527 1.00 69.94 93 LYS A N 1
ATOM 755 C CA . LYS A 1 93 ? 16.925 -12.538 -27.243 1.00 69.94 93 LYS A CA 1
ATOM 756 C C . LYS A 1 93 ? 16.497 -12.538 -28.716 1.00 69.94 93 LYS A C 1
ATOM 758 O O . LYS A 1 93 ? 17.330 -12.834 -29.571 1.00 69.94 93 LYS A O 1
ATOM 763 N N . LYS A 1 94 ? 15.250 -12.153 -29.026 1.00 70.81 94 LYS A N 1
ATOM 764 C CA . LYS A 1 94 ? 14.758 -12.051 -30.416 1.00 70.81 94 LYS A CA 1
ATOM 765 C C . LYS A 1 94 ? 15.510 -10.997 -31.236 1.00 70.81 94 LYS A C 1
ATOM 767 O O . LYS A 1 94 ? 15.851 -11.259 -32.384 1.00 70.81 94 LYS A O 1
ATOM 772 N N . ARG A 1 95 ? 15.827 -9.828 -30.660 1.00 75.19 95 ARG A N 1
ATOM 773 C CA . ARG A 1 95 ? 16.636 -8.803 -31.353 1.00 75.19 95 ARG A CA 1
ATOM 774 C C . ARG A 1 95 ? 18.060 -9.289 -31.623 1.00 75.19 95 ARG A C 1
ATOM 776 O O . ARG A 1 95 ? 18.564 -9.080 -32.722 1.00 75.19 95 ARG A O 1
ATOM 783 N N . LY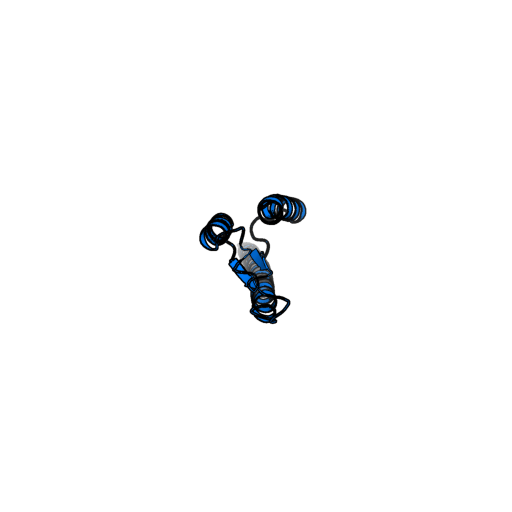S A 1 96 ? 18.692 -9.989 -30.670 1.00 75.56 96 LYS A N 1
ATOM 784 C CA . LYS A 1 96 ? 20.030 -10.579 -30.866 1.00 75.56 96 LYS A CA 1
ATOM 785 C C . LYS A 1 96 ? 20.036 -11.678 -31.934 1.00 75.56 96 LYS A C 1
ATOM 787 O O . LYS A 1 96 ? 20.956 -11.703 -32.748 1.00 75.56 96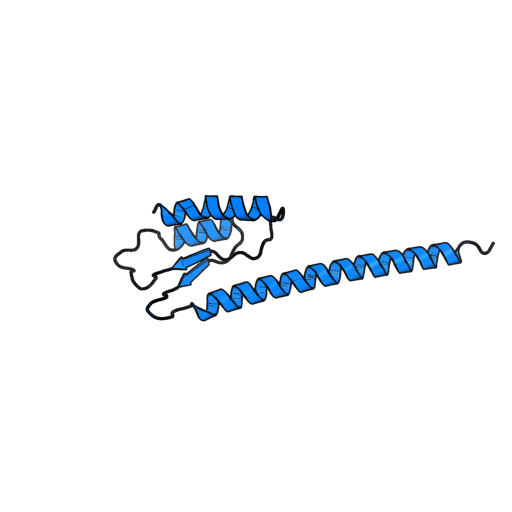 LYS A O 1
ATOM 792 N N . SER A 1 97 ? 19.025 -12.552 -31.972 1.00 80.00 97 SER A N 1
ATOM 793 C CA . SER A 1 97 ? 18.936 -13.599 -33.000 1.00 80.00 97 SER A CA 1
ATOM 794 C C . SER A 1 97 ? 18.652 -13.027 -34.392 1.00 80.00 97 SER A C 1
ATOM 796 O O . SER A 1 97 ? 19.274 -13.460 -35.359 1.00 80.00 97 SER A O 1
ATOM 798 N N . LEU A 1 98 ? 17.793 -12.006 -34.496 1.00 80.44 98 LEU A N 1
ATOM 799 C CA . LEU A 1 98 ? 17.525 -11.309 -35.756 1.00 80.44 98 LEU A CA 1
ATOM 800 C C . LEU A 1 98 ? 18.774 -10.575 -36.271 1.00 80.44 98 LEU A C 1
ATOM 802 O O . LEU A 1 98 ? 19.133 -10.724 -37.434 1.00 80.44 98 LEU A O 1
ATOM 806 N N . ALA A 1 99 ? 19.494 -9.862 -35.398 1.00 80.06 99 ALA A N 1
ATOM 807 C CA . ALA A 1 99 ? 20.740 -9.178 -35.753 1.00 80.06 99 ALA A CA 1
ATOM 808 C C . ALA A 1 99 ? 21.882 -10.143 -36.128 1.00 80.06 99 ALA A C 1
ATOM 810 O O . ALA A 1 99 ? 22.743 -9.794 -36.936 1.00 80.06 99 ALA A O 1
ATOM 811 N N . LYS A 1 100 ? 21.912 -11.355 -35.555 1.00 81.06 100 LYS A N 1
ATOM 812 C CA . LYS A 1 100 ? 22.840 -12.420 -35.972 1.00 81.06 100 LYS A CA 1
ATOM 813 C C . LYS A 1 100 ? 22.499 -12.911 -37.383 1.00 81.06 100 LYS A C 1
ATOM 815 O O . LYS A 1 100 ? 23.366 -12.914 -38.248 1.00 81.06 100 LYS A O 1
ATOM 820 N N . ARG A 1 101 ? 21.220 -13.202 -37.635 1.00 80.25 101 ARG A N 1
ATOM 821 C CA . ARG A 1 101 ? 20.733 -13.717 -38.923 1.00 80.25 101 ARG A CA 1
ATOM 822 C C . ARG A 1 101 ? 20.864 -12.713 -40.078 1.00 80.25 101 ARG A C 1
ATOM 824 O O . ARG A 1 101 ? 21.056 -13.125 -41.215 1.00 80.25 101 ARG A O 1
ATOM 831 N N . ILE A 1 102 ? 20.766 -11.409 -39.800 1.00 80.50 102 ILE A N 1
ATOM 832 C CA . ILE A 1 102 ? 21.002 -10.345 -40.794 1.00 80.50 102 ILE A CA 1
ATOM 833 C C . ILE A 1 102 ? 22.495 -10.239 -41.136 1.00 80.50 102 ILE A C 1
ATOM 835 O O . ILE A 1 102 ? 22.837 -10.179 -42.312 1.00 80.50 102 ILE A O 1
ATOM 839 N N . ARG A 1 103 ? 23.391 -10.292 -40.137 1.00 77.44 103 ARG A N 1
ATOM 840 C CA . ARG A 1 103 ? 24.847 -10.283 -40.375 1.00 77.44 103 ARG A CA 1
ATOM 841 C C . ARG A 1 103 ? 25.323 -11.490 -41.179 1.00 77.44 103 ARG A C 1
ATOM 843 O O . ARG A 1 103 ? 26.133 -11.323 -42.076 1.00 77.44 103 ARG A O 1
ATOM 850 N N . GLU A 1 104 ? 24.780 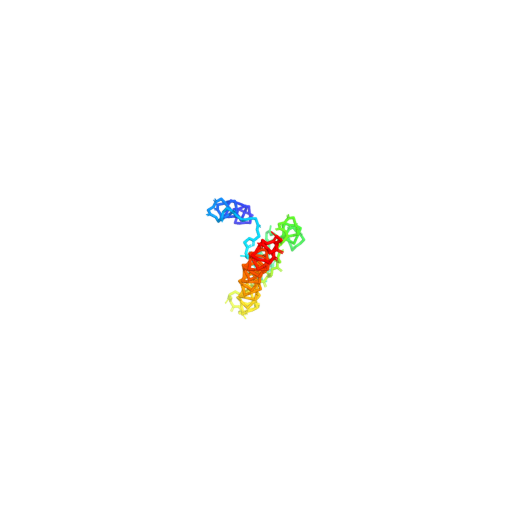-12.674 -40.907 1.00 75.50 104 GLU A N 1
ATOM 851 C CA . GLU A 1 104 ? 25.115 -13.902 -41.646 1.00 75.50 104 GLU A CA 1
ATOM 852 C C . GLU A 1 104 ? 24.617 -13.888 -43.104 1.00 75.50 104 GLU A C 1
ATOM 854 O O . GLU A 1 104 ? 25.166 -14.599 -43.938 1.00 75.50 104 GLU A O 1
ATOM 859 N N . ARG A 1 105 ? 23.610 -13.067 -43.441 1.00 72.31 105 ARG A N 1
ATOM 860 C CA . ARG A 1 105 ? 23.106 -12.918 -44.820 1.00 72.31 105 ARG A CA 1
ATOM 861 C C . ARG A 1 105 ? 23.843 -11.872 -45.658 1.00 72.31 105 ARG A C 1
ATOM 863 O O . ARG A 1 105 ? 23.730 -11.933 -46.875 1.00 72.31 105 ARG A O 1
ATOM 870 N N . CYS A 1 106 ? 24.578 -10.941 -45.050 1.00 57.03 106 CYS A N 1
ATOM 871 C CA . CYS A 1 106 ? 25.280 -9.878 -45.784 1.00 57.03 106 CYS A CA 1
ATOM 872 C C . CYS A 1 106 ? 26.680 -10.267 -46.302 1.00 57.03 106 CYS A C 1
ATOM 874 O O . CYS A 1 106 ? 27.323 -9.432 -46.924 1.00 57.03 106 CYS A O 1
ATOM 876 N N . CYS A 1 107 ? 27.158 -11.497 -46.082 1.00 52.94 107 CYS A N 1
ATOM 877 C CA . CYS A 1 107 ? 28.495 -11.939 -46.521 1.00 52.94 107 CYS A CA 1
ATOM 878 C C . CYS A 1 107 ? 28.500 -12.751 -47.831 1.00 52.94 107 CYS A C 1
ATOM 880 O O . CYS A 1 107 ? 29.464 -13.462 -48.094 1.00 52.94 107 CYS A O 1
ATOM 882 N N . ILE A 1 108 ? 27.434 -12.684 -48.633 1.00 59.69 108 ILE A N 1
ATOM 883 C CA . ILE A 1 108 ? 27.410 -13.277 -49.978 1.00 59.69 108 ILE A CA 1
ATOM 884 C C . ILE A 1 108 ? 27.443 -12.136 -50.998 1.00 59.69 108 ILE A C 1
ATOM 886 O O . ILE A 1 108 ? 26.398 -11.725 -51.497 1.00 59.69 108 ILE A O 1
ATOM 890 N N . LEU A 1 109 ? 28.636 -11.599 -51.247 1.00 52.12 109 LEU A N 1
ATOM 891 C CA . LEU A 1 109 ? 29.003 -10.846 -52.449 1.00 52.12 109 LEU A CA 1
ATOM 892 C C . LEU A 1 109 ? 30.425 -11.253 -52.833 1.00 52.12 109 LEU A C 1
ATOM 894 O O . LEU A 1 109 ? 31.286 -11.230 -51.925 1.00 52.12 109 LEU A O 1
#

Nearest PDB structures (foldseek):
  1zc3-assembly2_C  TM=1.004E+00  e=6.585E-12  Homo sapiens
  8fji-assembly1_B  TM=9.998E-01  e=1.658E-11  Homo sapiens
  1u90-assembly2_B  TM=1.004E+00  e=4.763E-11  Saguinus oedipus
  1u8z-assembly1_A  TM=1.003E+00  e=5.088E-11  Saguinus oedipus
  1u8y-assembly1_A  TM=1.003E+00  e=1.462E-10  Saguinus oedipus

Mean predicted aligned error: 9.43 Å

InterPro domains:
  IPR001806 Small GTPase [PF00071] (2-79)
  IPR001806 Small GTPase [PS51421] (1-109)
  IPR020849 Small GTPase, Ras-type [PTHR24070] (2-97)
  IPR027417 P-loop containing nucleoside triphosphate hydrolase [G3DSA:3.40.50.300] (1-81)
  IPR027417 P-loop containing nucleoside triphosphate hydrolase [SSF52540] (2-94)

Organism: NCBI:txid89673